Protein AF-A0A0D0DQT2-F1 (afdb_monomer)

Nearest PDB structures (foldseek):
  6vbh-assembly1_A  TM=8.605E-01  e=5.267E-02  Homo sapiens
  5t9j-assembly2_B  TM=8.600E-01  e=5.267E-02  Homo sapiens
  6tur-assembly2_BBB  TM=8.359E-01  e=5.642E-02  Homo sapiens
  5zog-assembly1_A  TM=9.469E-01  e=2.560E-01  Homo sapiens
  5t9j-assembly2_A  TM=6.741E-01  e=4.917E-02  Homo sapiens

InterPro domains:
  IPR006084 XPG/Rad2 endonuclease [PR00853] (23-40)
  IPR006084 XPG/Rad2 endonuclease [PR00853] (44-64)
  IPR006084 XPG/Rad2 endonuc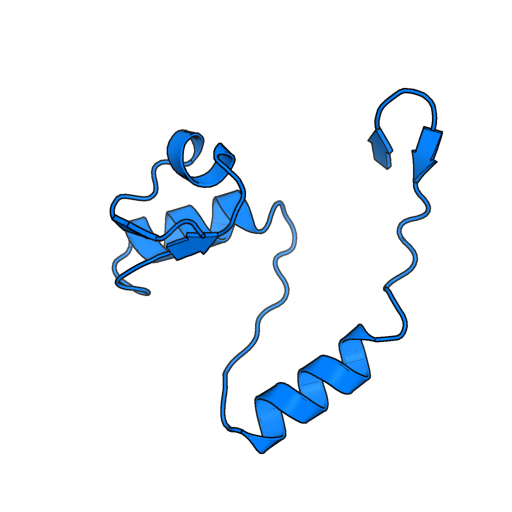lease [PTHR11081] (17-70)
  IPR006086 XPG-I domain [PF00867] (27-70)
  IPR029060 PIN-like domain superfamily [SSF88723] (8-70)

Mean predicted aligned error: 7.42 Å

Organism: NCBI:txid930991

Foldseek 3Di:
DDDPNDDDPPPDDPCPVVVVVVCVVVPHDDDDDPDDPLLVLLVCQVVVVDVEAEDQDPVNVVSPRDHYDYD

Radius of gyration: 14.33 Å; Cα contacts (8 Å, |Δi|>4): 66; chains: 1; bounding box: 32×25×38 Å

Structure (mmCIF, N/CA/C/O backbone):
data_AF-A0A0D0DQT2-F1
#
_entry.id   AF-A0A0D0DQT2-F1
#
loop_
_atom_site.group_PDB
_atom_site.id
_atom_site.type_symbol
_atom_site.label_atom_id
_atom_site.label_alt_id
_atom_site.label_comp_id
_atom_site.label_asym_id
_atom_site.label_entity_id
_atom_site.label_seq_id
_atom_site.pdbx_PDB_ins_code
_atom_site.Cartn_x
_atom_site.Cartn_y
_atom_site.Cartn_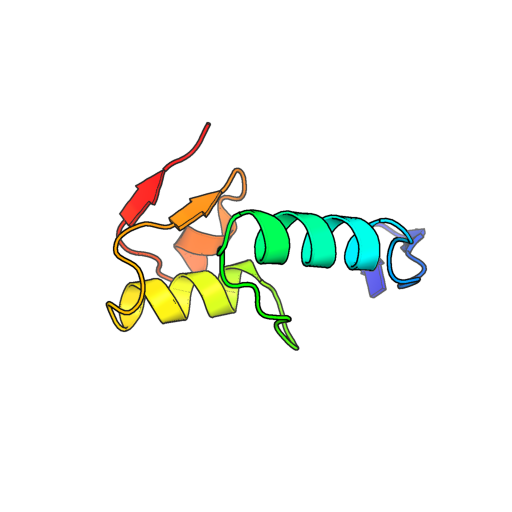z
_atom_site.occupancy
_atom_site.B_iso_or_equiv
_atom_site.auth_seq_id
_atom_site.auth_comp_id
_atom_site.auth_asym_id
_atom_site.auth_atom_id
_atom_site.pdbx_PDB_model_num
ATOM 1 N N . GLU A 1 1 ? 12.916 11.079 11.832 1.00 47.81 1 GLU A N 1
ATOM 2 C CA . GLU A 1 1 ? 11.920 10.544 12.789 1.00 47.81 1 GLU A CA 1
ATOM 3 C C . GLU A 1 1 ? 12.670 9.845 13.922 1.00 47.81 1 GLU A C 1
ATOM 5 O O . GLU A 1 1 ? 13.757 9.335 13.666 1.00 47.81 1 GLU A O 1
ATOM 10 N N . ILE A 1 2 ? 12.172 9.859 15.160 1.00 39.38 2 ILE A N 1
ATOM 11 C CA . ILE A 1 2 ? 12.790 9.124 16.278 1.00 39.38 2 ILE A CA 1
ATOM 12 C C . ILE A 1 2 ? 11.852 7.970 16.621 1.00 39.38 2 ILE A C 1
ATOM 14 O O . ILE A 1 2 ? 10.751 8.208 17.108 1.00 39.38 2 ILE A O 1
ATOM 18 N N . LYS A 1 3 ? 12.288 6.727 16.397 1.00 50.94 3 LYS A N 1
ATOM 19 C CA . LYS A 1 3 ? 11.619 5.539 16.948 1.00 50.94 3 LYS A CA 1
ATOM 20 C C . LYS A 1 3 ? 12.528 4.939 18.020 1.00 50.94 3 LYS A C 1
ATOM 22 O O . LYS A 1 3 ? 13.703 4.680 17.775 1.00 50.94 3 LYS A O 1
ATOM 27 N N . TRP A 1 4 ? 11.984 4.789 19.229 1.00 55.59 4 TRP A N 1
ATOM 28 C CA . TRP A 1 4 ? 12.646 4.184 20.399 1.00 55.59 4 TRP A CA 1
ATOM 29 C C . TRP A 1 4 ? 14.019 4.778 20.755 1.00 55.59 4 TRP A C 1
ATOM 31 O O . TRP A 1 4 ? 15.000 4.062 20.933 1.00 55.59 4 TRP A O 1
ATOM 41 N N . GLY A 1 5 ? 14.110 6.108 20.833 1.00 58.25 5 GLY A N 1
ATOM 42 C CA . GLY A 1 5 ? 15.339 6.798 21.246 1.00 58.25 5 GLY A CA 1
ATOM 43 C C . GLY A 1 5 ? 16.499 6.708 20.246 1.00 58.25 5 GLY A C 1
ATOM 44 O O . GLY A 1 5 ? 17.565 7.259 20.510 1.00 58.25 5 GLY A O 1
ATOM 45 N N . LYS A 1 6 ? 16.305 6.062 19.089 1.00 53.84 6 LYS A N 1
ATOM 46 C CA . LYS A 1 6 ? 17.302 5.966 18.023 1.00 53.84 6 LYS A CA 1
ATOM 47 C C . LYS A 1 6 ? 16.929 6.912 16.886 1.00 53.84 6 LYS A C 1
ATOM 49 O O . LYS A 1 6 ? 15.804 6.896 16.385 1.00 53.84 6 LYS A O 1
ATOM 54 N N . HIS A 1 7 ? 17.884 7.749 16.490 1.00 49.94 7 HIS A N 1
ATOM 55 C CA . HIS A 1 7 ? 17.724 8.633 15.344 1.00 49.94 7 HIS A CA 1
ATOM 56 C C . HIS A 1 7 ? 17.782 7.784 14.073 1.00 49.94 7 HIS A C 1
ATOM 58 O O . HIS A 1 7 ? 18.829 7.235 13.728 1.00 49.94 7 HIS A O 1
ATOM 64 N N . ILE A 1 8 ? 16.640 7.622 13.416 1.00 60.66 8 ILE A N 1
ATOM 65 C CA . ILE A 1 8 ? 16.550 6.890 12.158 1.00 60.66 8 ILE A CA 1
ATOM 66 C C . ILE A 1 8 ? 16.800 7.909 11.054 1.00 60.66 8 ILE A C 1
ATOM 68 O O . ILE A 1 8 ? 16.045 8.875 10.904 1.00 60.66 8 ILE A O 1
ATOM 72 N N . ASN A 1 9 ? 17.903 7.733 10.329 1.00 53.81 9 ASN A N 1
ATOM 73 C CA . ASN A 1 9 ? 18.224 8.596 9.206 1.00 53.81 9 ASN A CA 1
ATOM 74 C C . ASN A 1 9 ? 17.270 8.250 8.057 1.00 53.81 9 ASN A C 1
ATOM 76 O O . ASN A 1 9 ? 17.247 7.106 7.610 1.00 53.81 9 ASN A O 1
ATOM 80 N N . GLY A 1 10 ? 16.479 9.220 7.599 1.00 56.28 10 GLY A N 1
ATOM 81 C CA . GLY A 1 10 ? 15.523 9.061 6.495 1.00 56.28 10 GLY A CA 1
ATOM 82 C C . GLY A 1 10 ? 16.198 9.030 5.124 1.00 56.28 10 GLY A C 1
ATOM 83 O O . GLY A 1 10 ? 15.675 9.588 4.168 1.00 56.28 10 GLY A O 1
ATOM 84 N N . THR A 1 11 ? 17.404 8.468 5.033 1.00 61.19 11 THR A N 1
ATOM 85 C CA . THR A 1 11 ? 18.097 8.314 3.757 1.00 61.19 11 THR A CA 1
ATOM 86 C C . THR A 1 11 ? 17.308 7.316 2.923 1.00 61.19 11 THR A C 1
ATOM 88 O O . THR A 1 11 ? 17.167 6.162 3.333 1.00 61.19 11 THR A O 1
ATOM 91 N N . LEU A 1 12 ? 16.790 7.769 1.776 1.00 64.94 12 LEU A N 1
ATOM 92 C CA . LEU A 1 12 ? 16.137 6.902 0.799 1.00 64.94 12 LEU A CA 1
ATOM 93 C C . LEU A 1 12 ? 17.043 5.703 0.528 1.00 64.94 12 LEU A C 1
ATOM 95 O O . LEU A 1 12 ? 18.232 5.845 0.229 1.00 64.94 12 LEU A O 1
ATOM 99 N N . HIS A 1 13 ? 16.480 4.513 0.702 1.00 73.81 13 HIS A N 1
ATOM 100 C CA . HIS A 1 13 ? 17.220 3.285 0.503 1.00 73.81 13 HIS A CA 1
ATOM 101 C C . HIS A 1 13 ? 17.637 3.220 -0.972 1.00 73.81 13 HIS A C 1
ATOM 103 O O . HIS A 1 13 ? 16.796 3.340 -1.857 1.00 73.81 13 HIS A O 1
ATOM 109 N N . TRP A 1 14 ? 18.927 3.021 -1.250 1.00 81.56 14 TRP A N 1
ATOM 110 C CA . TRP A 1 14 ? 19.496 2.968 -2.610 1.00 81.56 14 TRP A CA 1
ATOM 111 C C . TRP A 1 14 ? 18.775 1.984 -3.550 1.00 81.56 14 TRP A C 1
ATOM 113 O O . TRP A 1 14 ? 18.848 2.106 -4.767 1.00 81.56 14 TRP A O 1
ATOM 123 N N . LEU A 1 15 ? 18.065 1.014 -2.972 1.00 86.25 15 LEU A N 1
ATOM 124 C CA . LEU A 1 15 ? 17.282 0.010 -3.683 1.00 86.25 15 LEU A CA 1
ATOM 125 C C . LEU A 1 15 ? 15.992 0.555 -4.315 1.00 86.25 15 LEU A C 1
ATOM 127 O O . LEU A 1 15 ? 15.436 -0.120 -5.171 1.00 86.25 15 LEU A O 1
ATOM 131 N N . ILE A 1 16 ? 15.509 1.736 -3.916 1.00 87.44 16 ILE A N 1
ATOM 132 C CA . ILE A 1 16 ? 14.219 2.273 -4.382 1.00 87.44 16 ILE A CA 1
ATOM 133 C C . ILE A 1 16 ? 14.200 2.387 -5.906 1.00 87.44 16 ILE A C 1
ATOM 135 O O . ILE A 1 16 ? 13.315 1.818 -6.535 1.00 87.44 16 ILE A O 1
ATOM 139 N N . ASN A 1 17 ? 15.228 2.996 -6.499 1.00 88.69 17 ASN A N 1
ATOM 140 C CA . ASN A 1 17 ? 15.309 3.153 -7.953 1.00 88.69 17 ASN A CA 1
ATOM 141 C C . ASN A 1 17 ? 15.363 1.797 -8.673 1.00 88.69 17 ASN A C 1
ATOM 143 O O . ASN A 1 17 ? 14.633 1.575 -9.630 1.00 88.69 17 ASN A O 1
ATOM 147 N N . ALA A 1 18 ? 16.178 0.860 -8.176 1.00 90.81 18 ALA A N 1
ATOM 148 C CA . ALA A 1 18 ? 16.294 -0.468 -8.778 1.00 90.81 18 ALA A CA 1
ATOM 149 C C . ALA A 1 18 ? 14.975 -1.260 -8.700 1.00 90.81 18 ALA A C 1
ATOM 151 O O . ALA A 1 18 ? 14.652 -2.027 -9.604 1.00 90.81 18 ALA A O 1
ATOM 152 N N . PHE A 1 19 ? 14.198 -1.082 -7.627 1.00 91.44 19 PHE A N 1
ATOM 153 C CA . PHE A 1 19 ? 12.885 -1.711 -7.491 1.00 91.44 19 PHE A CA 1
ATOM 154 C C . PHE A 1 19 ? 11.827 -1.051 -8.373 1.00 91.44 19 PHE A C 1
ATOM 156 O O . PHE A 1 19 ? 10.992 -1.761 -8.922 1.00 91.44 19 PHE A O 1
ATOM 163 N N . GLN A 1 20 ? 11.863 0.273 -8.534 1.00 92.81 20 GLN A N 1
ATOM 164 C CA . GLN A 1 20 ? 10.975 0.981 -9.459 1.00 92.81 20 GLN A CA 1
ATOM 165 C C . GLN A 1 20 ? 11.197 0.498 -10.895 1.00 92.81 20 GLN A C 1
ATOM 167 O O . GLN A 1 20 ? 10.243 0.077 -11.539 1.00 92.81 20 GLN A O 1
ATOM 172 N N . GLU A 1 21 ? 12.455 0.419 -11.344 1.00 94.06 21 GLU A N 1
ATOM 173 C CA . GLU A 1 21 ? 12.801 -0.124 -12.667 1.00 94.06 21 GLU A CA 1
ATOM 174 C C . GLU A 1 21 ? 12.320 -1.570 -12.848 1.00 94.06 21 GLU A C 1
ATOM 176 O O . GLU A 1 21 ? 11.838 -1.945 -13.918 1.00 94.06 21 GLU A O 1
ATOM 181 N N . LEU A 1 22 ? 12.425 -2.390 -11.798 1.00 94.69 22 LEU A N 1
ATOM 182 C CA . LEU A 1 22 ? 11.926 -3.760 -11.815 1.00 94.69 22 LEU A CA 1
ATOM 18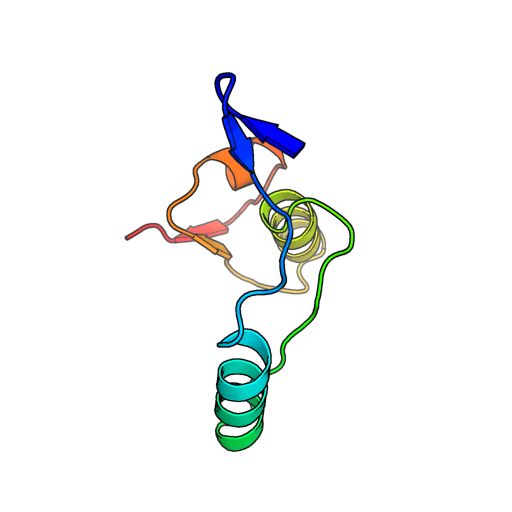3 C C . LEU A 1 22 ? 10.402 -3.794 -11.980 1.00 94.69 22 LEU A C 1
ATOM 185 O O . LEU A 1 22 ? 9.898 -4.526 -12.829 1.00 94.69 22 LEU A O 1
ATOM 189 N N . LEU A 1 23 ? 9.669 -3.013 -11.184 1.00 95.06 23 LEU A N 1
ATOM 190 C CA . LEU A 1 23 ? 8.208 -2.939 -11.252 1.00 95.06 23 LEU A CA 1
ATOM 191 C C . LEU A 1 23 ? 7.748 -2.447 -12.627 1.00 95.06 23 LEU A C 1
ATOM 193 O O . LEU A 1 23 ? 6.882 -3.083 -13.230 1.00 95.06 23 LEU A O 1
ATOM 197 N N . ASP A 1 24 ? 8.395 -1.410 -13.157 1.00 94.62 24 ASP A N 1
ATOM 198 C CA . ASP A 1 24 ? 8.121 -0.870 -14.489 1.00 94.62 24 ASP A CA 1
ATOM 199 C C . ASP A 1 24 ? 8.375 -1.922 -15.585 1.00 94.62 24 ASP A C 1
ATOM 201 O O . ASP A 1 24 ? 7.555 -2.082 -16.492 1.00 94.62 24 ASP A O 1
ATOM 205 N N . ALA A 1 25 ? 9.455 -2.707 -15.481 1.00 96.50 25 ALA A N 1
ATOM 206 C CA . ALA A 1 25 ? 9.768 -3.779 -16.432 1.00 96.50 25 ALA A CA 1
ATOM 207 C C . ALA A 1 25 ? 8.718 -4.906 -16.448 1.00 96.50 25 ALA A C 1
ATOM 209 O O . ALA A 1 25 ? 8.489 -5.522 -17.491 1.00 96.50 25 ALA A O 1
ATOM 210 N N . PHE A 1 26 ? 8.066 -5.169 -15.313 1.00 95.62 26 PHE A N 1
ATOM 211 C CA . PHE A 1 26 ? 6.951 -6.116 -15.213 1.00 95.62 26 PHE A CA 1
ATOM 212 C C . PHE A 1 26 ? 5.579 -5.481 -15.501 1.00 95.62 26 PHE A C 1
ATOM 214 O O . PHE A 1 26 ? 4.582 -6.202 -15.564 1.00 95.62 26 PHE A O 1
ATOM 221 N N . GLY A 1 27 ? 5.515 -4.161 -15.705 1.00 94.19 27 GLY A N 1
ATOM 222 C CA . GLY A 1 27 ? 4.274 -3.424 -15.950 1.00 94.19 27 GLY A CA 1
ATOM 223 C C . GLY A 1 27 ? 3.427 -3.186 -14.696 1.00 94.19 27 GLY A C 1
ATOM 224 O O . GLY A 1 27 ? 2.220 -2.965 -14.811 1.00 94.19 27 GLY A O 1
ATOM 225 N N . PHE A 1 28 ? 4.027 -3.248 -13.506 1.00 92.38 28 PHE A N 1
ATOM 226 C CA . PHE A 1 28 ? 3.355 -2.912 -12.253 1.00 92.38 28 PHE A CA 1
ATOM 227 C C . PHE A 1 28 ? 3.449 -1.415 -11.963 1.00 92.38 28 PHE A C 1
ATOM 229 O O . PHE A 1 28 ? 4.503 -0.805 -12.105 1.00 92.38 28 PHE A O 1
ATOM 236 N N . GLY A 1 29 ? 2.344 -0.835 -11.496 1.00 90.06 29 GLY A N 1
ATOM 237 C CA . GLY A 1 29 ? 2.333 0.536 -11.003 1.00 90.06 29 GLY A CA 1
ATOM 238 C C . GLY A 1 29 ? 2.936 0.641 -9.604 1.00 90.06 29 GLY A C 1
ATOM 239 O O . GLY A 1 29 ? 2.756 -0.243 -8.765 1.00 90.06 29 GLY A O 1
ATOM 240 N N . TRP A 1 30 ? 3.600 1.759 -9.338 1.00 90.31 30 TRP A N 1
ATOM 241 C CA . TRP A 1 30 ? 4.061 2.141 -8.009 1.00 90.31 30 TRP A CA 1
ATOM 242 C C . TRP A 1 30 ? 3.724 3.612 -7.748 1.00 90.31 30 TRP A C 1
ATOM 244 O O . TRP A 1 30 ? 3.555 4.404 -8.673 1.00 90.31 30 TRP A O 1
ATOM 254 N N . CYS A 1 31 ? 3.585 3.975 -6.476 1.00 86.06 31 CYS A N 1
ATOM 255 C CA . CYS A 1 31 ? 3.331 5.344 -6.043 1.00 86.06 31 CYS A CA 1
ATOM 256 C C . CYS A 1 31 ? 4.075 5.592 -4.730 1.00 86.06 31 CYS A C 1
ATOM 258 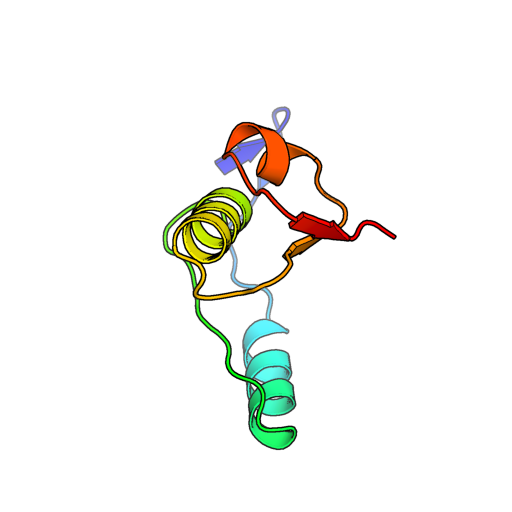O O . CYS A 1 31 ? 4.160 4.695 -3.889 1.00 86.06 31 CYS A O 1
ATOM 260 N N . GLU A 1 32 ? 4.613 6.795 -4.560 1.00 85.56 32 GLU A N 1
ATOM 261 C CA . GLU A 1 32 ? 5.198 7.234 -3.298 1.00 85.56 32 GLU A CA 1
ATOM 262 C C . GLU A 1 32 ? 4.162 8.038 -2.511 1.00 85.56 32 GLU A C 1
ATOM 264 O O . GLU A 1 32 ? 3.616 9.030 -2.995 1.00 85.56 32 GLU A O 1
ATOM 269 N N . THR A 1 33 ? 3.892 7.590 -1.290 1.00 84.56 33 THR A N 1
ATOM 270 C CA . THR A 1 33 ? 2.926 8.215 -0.390 1.00 84.56 33 THR A CA 1
ATOM 271 C C . THR A 1 33 ? 3.638 9.270 0.464 1.00 84.56 33 THR A C 1
ATOM 273 O O . THR A 1 33 ? 4.633 8.928 1.108 1.00 84.56 33 THR A O 1
ATOM 276 N N . PRO A 1 34 ? 3.167 10.527 0.547 1.00 78.38 34 PRO A N 1
ATOM 277 C CA . PRO A 1 34 ? 3.776 11.542 1.415 1.00 78.38 34 PRO A CA 1
ATOM 278 C C . PRO A 1 34 ? 3.684 11.200 2.912 1.00 78.38 34 PRO A C 1
ATOM 280 O O . PRO A 1 34 ? 4.431 11.761 3.717 1.00 78.38 34 PRO A O 1
ATOM 283 N N . GLY A 1 35 ? 2.745 10.327 3.296 1.00 82.88 35 GLY A N 1
ATOM 284 C CA . GLY A 1 35 ? 2.510 9.916 4.676 1.00 82.88 35 GLY A CA 1
ATOM 285 C C . GLY A 1 35 ? 2.868 8.459 4.970 1.00 82.88 35 GLY A C 1
ATOM 286 O O . GLY A 1 35 ? 3.811 7.882 4.433 1.00 82.88 35 GLY A O 1
ATOM 287 N N . LYS A 1 36 ? 2.096 7.860 5.882 1.00 83.25 36 LYS A N 1
ATOM 288 C CA . LYS A 1 36 ? 2.218 6.444 6.225 1.00 83.25 36 LYS A CA 1
ATOM 289 C C . LYS A 1 36 ? 1.564 5.611 5.122 1.00 83.25 36 LYS A C 1
ATOM 291 O O . LYS A 1 36 ? 0.367 5.774 4.874 1.00 83.25 36 LYS A O 1
ATOM 296 N N . VAL A 1 37 ? 2.324 4.702 4.518 1.00 87.19 37 VAL A N 1
ATOM 297 C CA . VAL A 1 37 ? 1.849 3.838 3.425 1.00 87.19 37 VAL A CA 1
ATOM 298 C C . VAL A 1 37 ? 0.577 3.090 3.832 1.00 87.19 37 VAL A C 1
ATOM 300 O O . VAL A 1 37 ? -0.354 2.983 3.045 1.00 87.19 37 VAL A O 1
ATOM 303 N N . GLU A 1 38 ? 0.483 2.632 5.081 1.00 87.06 38 GLU A N 1
ATOM 304 C CA . GLU A 1 38 ? -0.665 1.881 5.597 1.00 87.06 38 GLU A CA 1
ATOM 305 C C . GLU A 1 38 ? -1.959 2.706 5.622 1.00 87.06 38 GLU A C 1
ATOM 307 O O . GLU A 1 38 ? -3.039 2.151 5.428 1.00 87.06 38 GLU A O 1
ATOM 312 N N . ALA A 1 39 ? -1.863 4.019 5.851 1.00 88.75 39 ALA A N 1
ATOM 313 C CA . ALA A 1 39 ? -3.024 4.903 5.892 1.00 88.7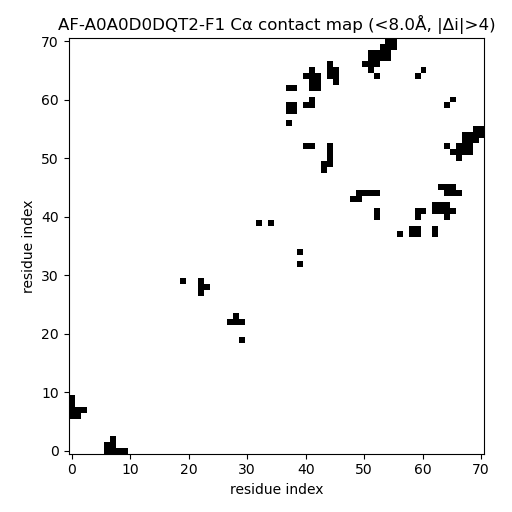5 39 ALA A CA 1
ATOM 314 C C . ALA A 1 39 ? -3.568 5.172 4.486 1.00 88.75 39 ALA A C 1
ATOM 316 O O . ALA A 1 39 ? -4.772 5.070 4.254 1.00 88.75 39 ALA A O 1
ATOM 317 N N . GLU A 1 40 ? -2.680 5.466 3.535 1.00 88.62 40 GLU A N 1
ATOM 318 C CA . GLU A 1 40 ? -3.077 5.674 2.140 1.00 88.62 40 GLU A CA 1
ATOM 319 C C . GLU A 1 40 ? -3.565 4.372 1.502 1.00 88.62 40 GLU A C 1
ATOM 321 O O . GLU A 1 40 ? -4.598 4.363 0.836 1.00 88.62 40 GLU A O 1
ATOM 326 N N . LEU A 1 41 ? -2.909 3.246 1.784 1.00 89.38 41 LEU A N 1
ATOM 327 C CA . LEU A 1 41 ? -3.323 1.938 1.283 1.00 89.38 41 LEU A CA 1
ATOM 328 C C . LEU A 1 41 ? -4.703 1.521 1.818 1.00 89.38 41 LEU A C 1
ATOM 330 O O . LEU A 1 41 ? -5.522 0.985 1.069 1.00 89.38 41 LEU A O 1
ATOM 334 N N . ALA A 1 42 ? -4.999 1.820 3.086 1.00 90.56 42 ALA A N 1
ATOM 335 C CA . ALA A 1 42 ? -6.335 1.625 3.641 1.00 90.56 42 ALA A CA 1
ATOM 336 C C . ALA A 1 42 ? -7.379 2.534 2.976 1.00 90.56 42 ALA A C 1
ATOM 338 O O . ALA A 1 42 ? -8.474 2.063 2.664 1.00 90.56 42 ALA A O 1
ATOM 339 N N . ALA A 1 43 ? -7.043 3.797 2.694 1.00 90.88 43 ALA A N 1
ATOM 340 C CA . ALA A 1 43 ? -7.932 4.713 1.980 1.00 90.88 43 ALA A CA 1
ATOM 341 C C . ALA A 1 43 ? -8.237 4.219 0.553 1.00 90.88 43 ALA A C 1
ATOM 343 O O . ALA A 1 43 ? -9.397 4.217 0.140 1.00 90.88 43 ALA A O 1
ATOM 344 N N . LEU A 1 44 ? -7.236 3.719 -0.182 1.00 90.81 44 LEU A N 1
ATOM 345 C CA . LEU A 1 44 ? -7.440 3.130 -1.513 1.00 90.81 44 LEU A CA 1
ATOM 346 C C . LEU A 1 44 ? -8.401 1.936 -1.472 1.00 90.81 44 LEU A C 1
ATOM 348 O O . LEU A 1 44 ? -9.246 1.795 -2.356 1.00 90.81 44 LEU A O 1
ATOM 352 N N . ASN A 1 45 ? -8.309 1.103 -0.434 1.00 92.50 45 ASN A N 1
ATOM 353 C CA . ASN A 1 45 ? -9.235 -0.010 -0.244 1.00 92.50 45 ASN A CA 1
ATOM 354 C C . ASN A 1 45 ? -10.640 0.455 0.170 1.00 92.50 45 ASN A C 1
ATOM 356 O O . ASN A 1 45 ? -11.638 -0.149 -0.211 1.00 92.50 45 ASN A O 1
ATOM 360 N N . GLN A 1 46 ? -10.751 1.548 0.925 1.00 92.25 46 GLN A N 1
ATOM 361 C CA . GLN A 1 46 ? -12.048 2.128 1.280 1.00 92.25 46 GLN A CA 1
ATOM 362 C C . GLN A 1 46 ? -12.778 2.732 0.082 1.00 92.25 46 GLN A C 1
ATOM 364 O O . GLN A 1 46 ? -14.007 2.636 0.036 1.00 92.25 46 GLN A O 1
ATOM 369 N N . HIS A 1 47 ? -12.026 3.324 -0.847 1.00 92.44 47 HIS A N 1
ATOM 370 C CA . HIS A 1 47 ? -12.513 3.913 -2.093 1.00 92.44 47 HIS A CA 1
ATOM 371 C C . HIS A 1 47 ? -12.677 2.898 -3.235 1.00 92.44 47 HIS A C 1
ATOM 373 O O . HIS A 1 47 ? -12.957 3.310 -4.358 1.00 92.44 47 HIS A O 1
ATOM 379 N N . ASP A 1 48 ? -12.498 1.600 -2.957 1.00 89.00 48 ASP A N 1
ATOM 380 C CA . ASP A 1 48 ? -12.628 0.503 -3.924 1.00 89.00 48 ASP A CA 1
ATOM 381 C C . ASP A 1 48 ? -11.705 0.668 -5.157 1.00 89.00 48 ASP A C 1
ATOM 383 O O . ASP A 1 48 ? -11.988 0.172 -6.244 1.00 89.00 48 ASP A O 1
ATOM 387 N N . ILE A 1 49 ? -10.574 1.369 -4.983 1.00 91.50 49 ILE A N 1
ATOM 388 C CA . ILE A 1 49 ? -9.509 1.492 -5.995 1.00 91.50 49 ILE A CA 1
ATOM 389 C C . ILE A 1 49 ? -8.668 0.210 -6.025 1.00 91.50 49 ILE A C 1
ATOM 391 O O . ILE A 1 49 ? -8.182 -0.195 -7.079 1.00 91.50 49 ILE A O 1
ATOM 395 N N . VAL A 1 50 ? -8.504 -0.429 -4.861 1.00 90.69 50 VAL A N 1
ATOM 396 C CA . VAL A 1 50 ? -7.876 -1.746 -4.715 1.00 90.69 50 VAL A CA 1
ATOM 397 C C . VAL A 1 50 ? -8.804 -2.682 -3.952 1.00 90.69 50 VAL A C 1
ATOM 399 O O . VAL A 1 50 ? -9.335 -2.317 -2.901 1.00 90.69 50 VAL A O 1
ATOM 402 N N . ASP A 1 51 ? -8.967 -3.908 -4.444 1.00 91.31 51 ASP A N 1
ATOM 403 C CA . ASP A 1 51 ? -9.874 -4.887 -3.834 1.00 91.31 51 ASP A CA 1
ATOM 40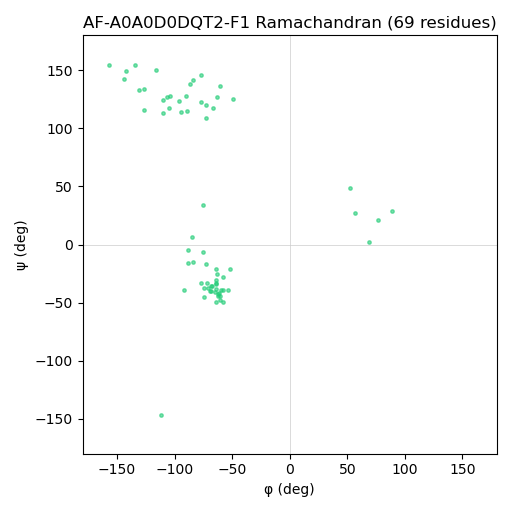4 C C . ASP A 1 51 ? -9.355 -5.407 -2.489 1.00 91.31 51 ASP A C 1
ATOM 406 O O . ASP A 1 51 ? -10.129 -5.624 -1.554 1.00 91.31 51 ASP A O 1
ATOM 410 N N . MET A 1 52 ? -8.037 -5.603 -2.375 1.00 91.00 52 MET A N 1
ATOM 411 C CA . MET A 1 52 ? -7.400 -6.168 -1.184 1.00 91.00 52 MET A CA 1
ATOM 412 C C . MET A 1 52 ? -6.067 -5.498 -0.872 1.00 91.00 52 MET A C 1
ATOM 414 O O . MET A 1 52 ? -5.321 -5.091 -1.762 1.00 91.00 52 MET A O 1
ATOM 418 N N . VAL A 1 53 ? -5.745 -5.459 0.417 1.00 91.25 53 VAL A N 1
ATOM 419 C CA . VAL A 1 53 ? -4.478 -4.956 0.945 1.00 91.25 53 VAL A CA 1
ATOM 420 C C . VAL A 1 53 ? -3.607 -6.1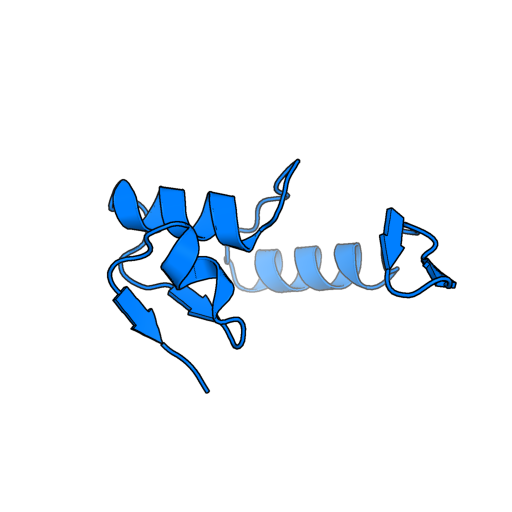32 1.378 1.00 91.25 53 VAL A C 1
ATOM 422 O O . VAL A 1 53 ? -3.968 -6.860 2.299 1.00 91.25 53 VAL A O 1
ATOM 425 N N . LEU A 1 54 ? -2.446 -6.315 0.747 1.00 93.06 54 LEU A N 1
ATOM 426 C CA . LEU A 1 54 ? -1.447 -7.296 1.179 1.00 93.06 54 LEU A CA 1
ATOM 427 C C . LEU A 1 54 ? -0.424 -6.614 2.091 1.00 93.06 54 LEU A C 1
ATOM 429 O O . LEU A 1 54 ? 0.320 -5.744 1.644 1.00 93.06 54 LEU A O 1
ATOM 433 N N . THR A 1 55 ? -0.379 -6.993 3.368 1.00 90.75 55 THR A N 1
ATOM 434 C CA . THR A 1 55 ? 0.578 -6.416 4.324 1.00 90.75 55 THR A CA 1
ATOM 435 C C . THR A 1 55 ? 0.846 -7.345 5.506 1.00 90.75 55 THR A C 1
ATOM 437 O O . THR A 1 55 ? 0.006 -8.162 5.882 1.00 90.75 55 THR A O 1
ATOM 440 N N . THR A 1 56 ? 2.017 -7.211 6.125 1.00 90.12 56 THR A N 1
ATOM 441 C CA . THR A 1 56 ? 2.335 -7.842 7.416 1.00 90.12 56 THR A CA 1
ATOM 442 C C . THR A 1 56 ? 1.939 -6.959 8.601 1.00 90.12 56 THR A C 1
ATOM 444 O O . THR A 1 56 ? 1.848 -7.446 9.732 1.00 90.12 56 THR A O 1
ATOM 447 N N . ASP A 1 57 ? 1.680 -5.672 8.373 1.00 87.38 57 ASP A N 1
ATOM 448 C CA . ASP A 1 57 ? 1.348 -4.724 9.431 1.00 87.38 57 ASP A CA 1
ATOM 449 C C . ASP A 1 57 ? -0.152 -4.785 9.780 1.00 87.38 57 ASP A C 1
ATOM 451 O O . ASP A 1 57 ? -1.011 -5.018 8.928 1.00 87.38 57 ASP A O 1
ATOM 455 N N . SER A 1 58 ? -0.494 -4.662 11.064 1.00 85.56 58 SER A N 1
ATOM 456 C CA . SER A 1 58 ? -1.888 -4.574 11.533 1.00 85.56 58 SER A CA 1
ATOM 457 C C . SER A 1 58 ? -2.455 -3.164 11.468 1.00 85.56 58 SER A C 1
ATOM 459 O O . SER A 1 58 ? -3.672 -3.007 11.537 1.00 85.56 58 SER A O 1
ATOM 461 N N . ASP A 1 59 ? -1.614 -2.147 11.314 1.00 88.31 59 ASP A N 1
ATOM 462 C CA . ASP A 1 59 ? -2.023 -0.749 11.395 1.00 88.31 59 ASP A CA 1
ATOM 463 C C . ASP A 1 59 ? -3.020 -0.364 10.289 1.00 88.31 59 ASP A C 1
ATOM 465 O O . ASP A 1 59 ? -3.873 0.495 10.507 1.00 88.31 59 ASP A O 1
ATOM 469 N N . VAL A 1 60 ? -3.020 -1.069 9.149 1.00 88.88 60 VAL A N 1
ATOM 470 C CA . VAL A 1 60 ? -4.032 -0.905 8.083 1.00 88.88 60 VAL A CA 1
ATOM 471 C C . VAL A 1 60 ? -5.470 -1.146 8.567 1.00 88.88 60 VAL A C 1
ATOM 473 O O . VAL A 1 60 ? -6.403 -0.555 8.026 1.00 88.88 60 VAL A O 1
ATOM 476 N N . LEU A 1 61 ? -5.667 -1.971 9.604 1.00 86.69 61 LEU A N 1
ATOM 477 C CA . LEU A 1 61 ? -6.983 -2.203 10.212 1.00 86.69 61 LEU A CA 1
ATOM 478 C C . LEU A 1 61 ? -7.474 -0.958 10.947 1.00 86.69 61 LEU A C 1
ATOM 480 O O . LEU A 1 61 ? -8.650 -0.615 10.865 1.00 86.69 61 LEU A O 1
ATOM 484 N N . VAL A 1 62 ? -6.569 -0.268 11.646 1.00 90.94 62 VAL A N 1
ATOM 485 C CA . VAL A 1 62 ? -6.889 0.953 12.398 1.00 90.94 62 VAL A CA 1
ATOM 486 C C . VAL A 1 62 ? -7.265 2.082 11.442 1.00 90.94 62 VAL A C 1
ATOM 488 O O . VAL A 1 62 ? -8.176 2.854 11.731 1.00 90.94 62 VAL A O 1
ATOM 491 N N . PHE A 1 63 ? -6.621 2.137 10.274 1.00 88.62 63 PHE A N 1
ATOM 492 C CA . PHE A 1 63 ? -6.983 3.064 9.198 1.00 88.62 63 PHE A CA 1
ATOM 493 C C . PHE A 1 63 ? -8.251 2.649 8.428 1.00 88.62 63 PHE A C 1
ATOM 495 O O . PHE A 1 63 ? -8.764 3.425 7.624 1.00 88.62 63 PHE A O 1
ATOM 502 N N . GLY A 1 64 ? -8.801 1.465 8.713 1.00 88.56 64 GLY A N 1
ATOM 503 C CA . GLY A 1 64 ? -10.107 1.020 8.234 1.00 88.56 64 GLY A CA 1
ATOM 504 C C . GLY A 1 64 ? -10.094 0.300 6.886 1.00 88.56 64 GLY A C 1
ATOM 505 O O . GLY A 1 64 ? -11.090 0.372 6.163 1.00 88.56 64 GLY A O 1
ATOM 506 N N . ALA A 1 65 ? -9.003 -0.384 6.532 1.00 91.06 65 ALA A N 1
ATOM 507 C CA . ALA A 1 65 ? -9.008 -1.319 5.409 1.00 91.06 65 ALA A CA 1
ATOM 508 C C . ALA A 1 65 ? -10.034 -2.447 5.650 1.00 91.06 65 ALA A C 1
ATOM 510 O O . ALA A 1 65 ? -10.137 -2.990 6.753 1.00 91.06 65 ALA A O 1
ATOM 511 N N . LYS A 1 66 ? -10.805 -2.790 4.614 1.00 91.88 66 LYS A N 1
ATOM 512 C CA . LYS A 1 66 ? -11.926 -3.743 4.661 1.00 91.88 66 LYS A CA 1
ATOM 513 C C . LYS A 1 66 ? -11.493 -5.169 4.323 1.00 91.88 66 LYS A C 1
ATOM 515 O O . LYS A 1 66 ? -11.984 -6.113 4.937 1.00 91.88 66 LYS A O 1
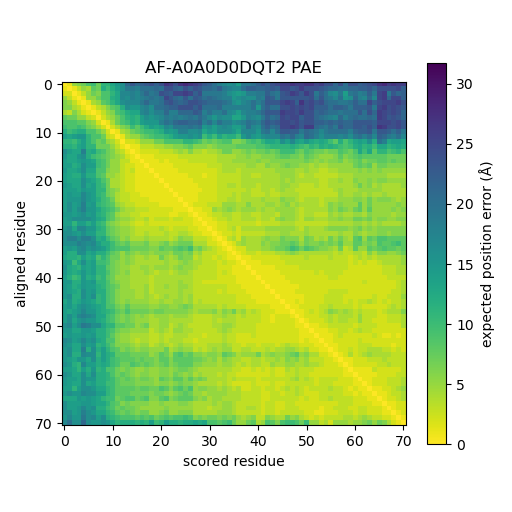ATOM 520 N N . CYS A 1 67 ? -10.595 -5.337 3.350 1.00 90.88 67 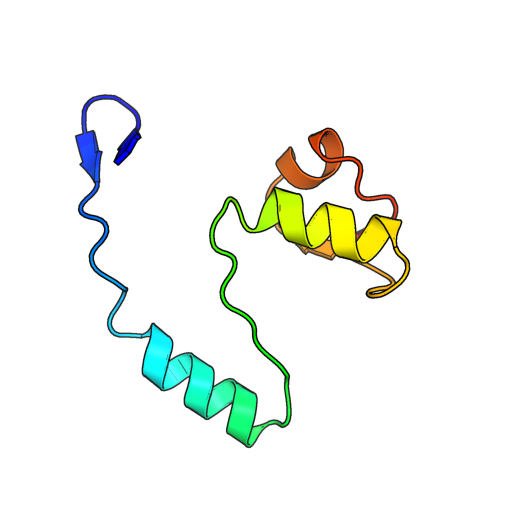CYS A N 1
ATOM 521 C CA . CYS A 1 67 ? -10.111 -6.648 2.917 1.00 90.88 67 CYS A CA 1
ATOM 522 C C . CYS A 1 67 ? -8.584 -6.694 2.962 1.00 90.88 67 CYS A C 1
ATOM 524 O O . CYS A 1 67 ? -7.911 -5.947 2.252 1.00 90.88 67 CYS A O 1
ATOM 526 N N . ILE A 1 68 ? -8.039 -7.552 3.826 1.00 91.62 68 ILE A N 1
ATOM 527 C CA . ILE A 1 68 ? -6.601 -7.628 4.090 1.00 91.62 68 ILE A CA 1
ATOM 528 C C . ILE A 1 68 ? -6.145 -9.078 4.002 1.00 91.62 68 ILE A C 1
ATOM 530 O O . ILE A 1 68 ? -6.737 -9.966 4.618 1.00 91.62 68 ILE A O 1
ATOM 534 N N . VAL A 1 69 ? -5.046 -9.293 3.289 1.00 92.62 69 VAL A N 1
ATOM 535 C CA . VAL A 1 69 ? -4.304 -10.550 3.273 1.00 92.62 69 VAL A CA 1
ATOM 536 C C . VAL A 1 69 ? -3.016 -10.341 4.059 1.00 92.62 69 VAL A C 1
ATOM 538 O O . VAL A 1 69 ? -2.261 -9.402 3.808 1.00 92.62 69 VAL A O 1
ATOM 541 N N . ARG A 1 70 ? -2.779 -11.221 5.031 1.00 88.88 70 ARG A N 1
ATOM 542 C CA . ARG A 1 70 ? -1.548 -11.270 5.825 1.00 88.88 70 ARG A CA 1
ATOM 543 C C . ARG A 1 70 ? -0.838 -12.591 5.558 1.00 88.88 70 ARG A C 1
ATOM 545 O O . ARG A 1 70 ? -1.499 -13.596 5.301 1.00 88.88 70 ARG A O 1
ATOM 552 N N . TRP A 1 71 ? 0.482 -12.573 5.658 1.00 78.44 71 TRP A N 1
ATOM 553 C CA . TRP A 1 71 ? 1.377 -13.707 5.441 1.00 78.44 71 TRP A CA 1
ATOM 554 C C . TRP A 1 71 ? 2.508 -13.693 6.466 1.00 78.44 71 TRP A C 1
ATOM 556 O O . TRP A 1 71 ? 2.828 -12.584 6.961 1.00 78.44 71 TRP A O 1
#

Solvent-accessible surface area (backbone atoms only — not comparable to full-atom values): 4498 Å² total; per-residue (Å²): 102,74,62,91,92,40,82,50,76,86,68,78,62,84,59,54,63,62,49,50,55,50,34,52,74,73,70,46,87,83,83,88,63,97,67,59,60,47,48,55,53,9,47,36,35,65,68,66,75,35,86,64,44,80,45,77,67,68,63,27,55,80,53,50,37,82,42,76,47,71,120

Sequence (71 aa):
EIKWGKHINGTLHWLINAFQELLDAFGFGWCETPGKVEAELAALNQHDIVDMVLTTDSDVLVFGAKCIVRW

Secondary structure (DSSP, 8-state):
-EETTEE---PPPTHHHHHHHHHHHHT------SS-HHHHHHHHHHTTSSS-EE-S-SHHHHTT-SSEE--

pLDDT: mean 83.42, std 13.92, range [39.38, 96.5]